Protein AF-A0A6N8NRC8-F1 (afdb_monomer_lite)

Structure (mmCIF, N/CA/C/O backbone):
data_AF-A0A6N8NRC8-F1
#
_entry.id   AF-A0A6N8NRC8-F1
#
loop_
_atom_site.group_PDB
_atom_site.id
_atom_site.type_symbol
_atom_site.label_atom_id
_atom_site.label_alt_id
_atom_site.label_comp_id
_atom_site.label_asym_id
_atom_site.label_entity_id
_atom_site.label_seq_id
_atom_site.pdbx_PDB_ins_code
_atom_site.Cartn_x
_atom_site.Cartn_y
_atom_site.Cartn_z
_atom_site.occupancy
_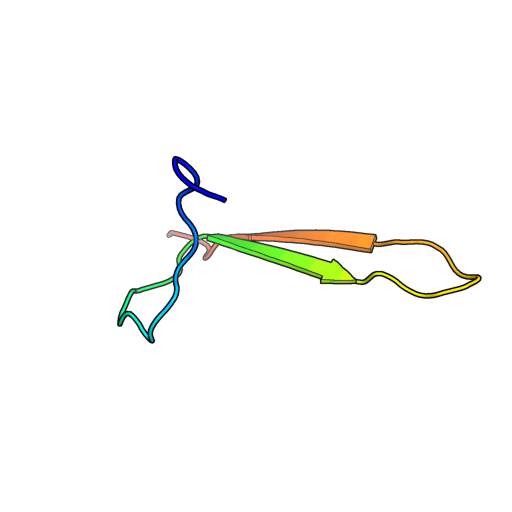atom_site.B_iso_or_equiv
_atom_site.auth_seq_id
_atom_site.auth_comp_id
_atom_site.auth_asym_id
_atom_site.auth_atom_id
_atom_site.pdbx_PDB_model_num
ATOM 1 N N . ALA A 1 1 ? 5.470 -4.644 -19.514 1.00 63.50 1 ALA A N 1
ATOM 2 C CA . ALA A 1 1 ? 4.449 -3.642 -19.140 1.00 63.50 1 ALA A CA 1
ATOM 3 C C . ALA A 1 1 ? 3.120 -3.925 -19.833 1.00 63.50 1 ALA A C 1
ATOM 5 O O . ALA A 1 1 ? 2.116 -3.993 -19.139 1.00 63.50 1 ALA A O 1
ATOM 6 N N . ALA A 1 2 ? 3.104 -4.156 -21.154 1.00 82.31 2 ALA A N 1
ATOM 7 C CA . ALA A 1 2 ? 1.913 -4.662 -21.843 1.00 82.31 2 ALA A CA 1
ATOM 8 C C . ALA A 1 2 ? 1.360 -5.917 -21.137 1.00 82.31 2 ALA A C 1
ATOM 10 O O . ALA A 1 2 ? 2.125 -6.833 -20.833 1.00 82.31 2 ALA A O 1
ATOM 11 N N . GLY A 1 3 ? 0.060 -5.909 -20.829 1.00 89.06 3 GLY A N 1
ATOM 12 C CA . GLY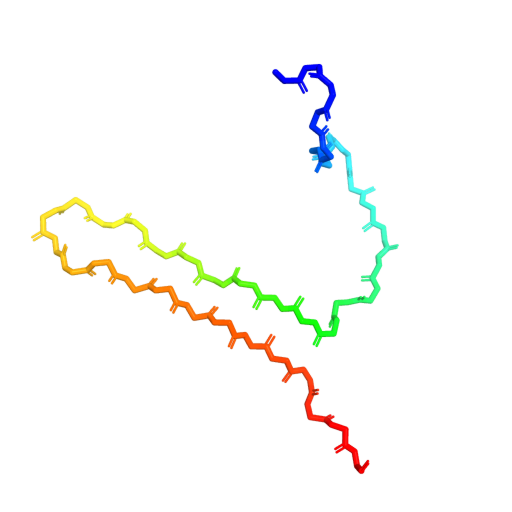 A 1 3 ? -0.637 -6.988 -20.118 1.00 89.06 3 GLY A CA 1
ATOM 13 C C . GLY A 1 3 ? -0.677 -6.873 -18.587 1.00 89.06 3 GLY A C 1
ATOM 14 O O . GLY A 1 3 ? -1.336 -7.694 -17.955 1.00 89.06 3 GLY A O 1
ATOM 15 N N . LEU A 1 4 ? -0.023 -5.877 -17.975 1.00 91.62 4 LEU A N 1
ATOM 16 C CA . LEU A 1 4 ? -0.129 -5.616 -16.533 1.00 91.62 4 LEU A CA 1
ATOM 17 C C . LEU A 1 4 ? -1.208 -4.569 -16.242 1.00 91.62 4 LEU A C 1
ATOM 19 O O . LEU A 1 4 ? -1.329 -3.579 -16.961 1.00 91.62 4 LEU A O 1
ATOM 23 N N . ASN A 1 5 ? -1.945 -4.756 -15.146 1.00 90.88 5 ASN A N 1
ATOM 24 C CA . ASN A 1 5 ? -2.923 -3.784 -14.660 1.00 90.88 5 ASN A CA 1
ATOM 25 C C . ASN A 1 5 ? -2.219 -2.641 -13.908 1.00 90.88 5 ASN A C 1
ATOM 27 O O . ASN A 1 5 ? -2.249 -2.570 -12.679 1.00 90.88 5 ASN A O 1
ATOM 31 N N . ILE A 1 6 ? -1.503 -1.803 -14.657 1.00 91.75 6 ILE A N 1
ATOM 32 C CA . ILE A 1 6 ? -0.819 -0.617 -14.142 1.00 91.75 6 ILE A CA 1
ATOM 33 C C . ILE A 1 6 ? -1.720 0.586 -14.395 1.00 91.75 6 ILE A C 1
ATOM 35 O O . ILE A 1 6 ? -2.074 0.873 -15.535 1.00 91.75 6 ILE A O 1
ATOM 39 N N . VAL A 1 7 ? -2.066 1.299 -13.330 1.00 92.00 7 VAL A N 1
ATOM 40 C CA . VAL A 1 7 ? -2.829 2.545 -13.411 1.00 92.00 7 VAL A CA 1
ATOM 41 C C . VAL A 1 7 ? -1.898 3.647 -13.929 1.00 92.00 7 VAL A C 1
ATOM 43 O O . VAL A 1 7 ? -0.941 4.010 -13.249 1.00 92.00 7 VAL A O 1
ATOM 46 N N . THR A 1 8 ? -2.135 4.142 -15.146 1.00 95.25 8 THR A N 1
ATOM 47 C CA . THR A 1 8 ? -1.296 5.167 -15.808 1.00 95.25 8 THR A CA 1
ATOM 48 C C . THR A 1 8 ? -1.841 6.588 -15.680 1.00 95.25 8 THR A C 1
ATOM 50 O O . THR A 1 8 ? -1.148 7.543 -16.016 1.00 95.25 8 THR A O 1
ATOM 53 N N . GLU A 1 9 ? -3.072 6.728 -15.198 1.00 96.12 9 GLU A N 1
ATOM 54 C CA . GLU A 1 9 ? -3.765 7.993 -14.967 1.00 96.12 9 GLU A CA 1
ATOM 55 C C . GLU A 1 9 ? -4.586 7.910 -13.677 1.00 96.12 9 GLU A C 1
ATOM 57 O O . GLU A 1 9 ? -4.949 6.819 -13.229 1.00 96.12 9 GLU A O 1
ATOM 62 N N . THR A 1 10 ? -4.882 9.051 -13.058 1.00 95.69 10 THR A N 1
ATOM 63 C CA . THR A 1 10 ? -5.676 9.081 -11.824 1.00 95.69 10 THR A CA 1
ATOM 64 C C . THR A 1 10 ? -7.035 8.424 -12.050 1.00 95.69 10 THR A C 1
ATOM 66 O O . THR A 1 10 ? -7.760 8.778 -12.973 1.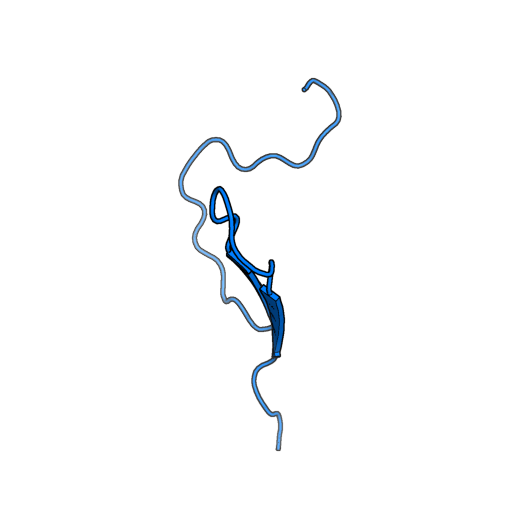00 95.69 10 THR A O 1
ATOM 69 N N . THR A 1 11 ? -7.390 7.472 -11.190 1.00 95.50 11 THR A N 1
ATOM 70 C CA . THR A 1 11 ? -8.691 6.800 -11.226 1.00 95.50 11 THR A CA 1
ATOM 71 C C . THR A 1 11 ? -9.376 6.960 -9.876 1.00 95.50 11 THR A C 1
ATOM 73 O O . THR A 1 11 ? -8.866 6.474 -8.865 1.00 95.50 11 THR A O 1
ATOM 76 N N . ASP A 1 12 ? -10.553 7.580 -9.861 1.00 96.69 12 ASP A N 1
ATOM 77 C CA . ASP A 1 12 ? -11.347 7.715 -8.641 1.00 96.69 12 ASP A CA 1
ATOM 78 C C . ASP A 1 12 ? -11.924 6.360 -8.226 1.00 96.69 12 ASP A C 1
ATOM 80 O O . ASP A 1 12 ? -12.720 5.747 -8.944 1.00 96.69 12 ASP A O 1
ATOM 84 N N . ARG A 1 13 ? -11.500 5.862 -7.059 1.00 93.75 13 ARG A N 1
ATOM 85 C CA . ARG A 1 13 ? -11.968 4.599 -6.476 1.00 93.75 13 ARG A CA 1
ATOM 86 C C . ARG A 1 13 ? -11.953 4.660 -4.960 1.00 93.75 13 ARG A C 1
ATOM 88 O O . ARG A 1 13 ? -11.042 5.217 -4.353 1.00 93.75 13 ARG A O 1
ATOM 95 N N . GLU A 1 14 ? -12.917 3.989 -4.339 1.00 95.06 14 GLU A N 1
ATOM 96 C CA . GLU A 1 14 ? -12.837 3.706 -2.912 1.00 95.06 14 GLU A CA 1
ATOM 97 C C . GLU A 1 14 ? -11.822 2.582 -2.651 1.00 95.06 14 GLU A C 1
ATOM 99 O O . GLU A 1 14 ? -11.943 1.477 -3.183 1.00 95.06 14 GLU A O 1
ATOM 104 N N . LEU A 1 15 ? -10.832 2.843 -1.795 1.00 94.69 15 LEU A N 1
ATOM 105 C CA . LEU A 1 15 ? -9.866 1.838 -1.360 1.00 94.69 15 LEU A CA 1
ATOM 106 C C . LEU A 1 15 ? -10.324 1.194 -0.048 1.00 94.69 15 LEU A C 1
ATOM 108 O O . LEU A 1 15 ? -10.316 1.829 1.006 1.00 94.69 15 LEU A O 1
ATOM 112 N N . THR A 1 16 ? -10.697 -0.085 -0.088 1.00 97.19 16 THR A N 1
ATOM 113 C CA . THR A 1 16 ? -11.050 -0.853 1.121 1.00 97.19 16 THR A CA 1
ATOM 114 C C . THR A 1 16 ? -9.900 -1.707 1.641 1.00 97.19 16 THR A C 1
ATOM 116 O O . THR A 1 16 ? -9.950 -2.183 2.772 1.00 97.19 16 THR A O 1
ATOM 119 N N . THR A 1 17 ? -8.882 -1.961 0.820 1.00 96.88 17 THR A N 1
ATOM 120 C CA . THR A 1 17 ? -7.695 -2.748 1.170 1.00 96.88 17 THR A CA 1
ATOM 121 C C . THR A 1 17 ? -6.501 -2.192 0.415 1.00 96.88 17 THR A C 1
ATOM 123 O O . THR A 1 17 ? -6.601 -1.933 -0.781 1.00 96.88 17 THR A O 1
ATOM 126 N N . VAL A 1 18 ? -5.392 -1.987 1.118 1.00 95.88 18 VAL A N 1
ATOM 127 C CA . VAL A 1 18 ? -4.176 -1.375 0.579 1.00 95.88 18 VAL A CA 1
ATOM 128 C C . VAL A 1 18 ? -2.944 -2.115 1.085 1.00 95.88 18 VAL A C 1
ATOM 130 O O . VAL A 1 18 ? -2.959 -2.703 2.166 1.00 95.88 18 VAL A O 1
ATOM 133 N N . MET A 1 19 ? -1.8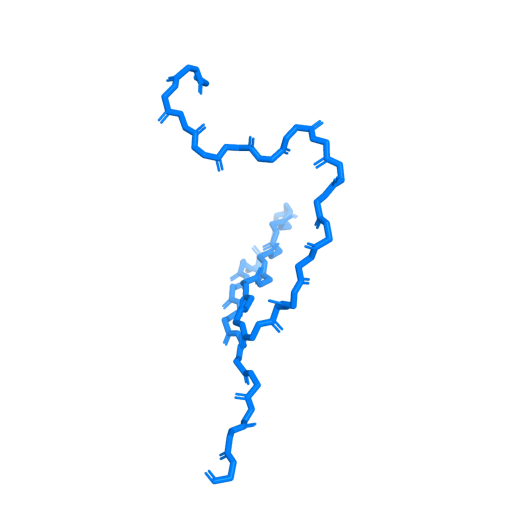66 -2.059 0.310 1.00 95.75 19 MET A N 1
ATOM 134 C CA . MET A 1 19 ? -0.540 -2.506 0.718 1.00 95.75 19 MET A CA 1
ATOM 135 C C . MET A 1 19 ? 0.379 -1.287 0.761 1.00 95.75 19 MET A C 1
ATOM 137 O O . MET A 1 19 ? 0.507 -0.580 -0.234 1.00 95.75 19 MET A O 1
ATOM 141 N N . SER A 1 20 ? 1.019 -1.056 1.904 1.00 92.19 20 SER A N 1
ATOM 142 C CA . SER A 1 20 ? 2.138 -0.130 2.032 1.00 92.19 20 SER A CA 1
ATOM 143 C C . SER A 1 20 ? 3.420 -0.945 2.070 1.00 92.19 20 SER A C 1
ATOM 145 O O . SER A 1 20 ? 3.578 -1.820 2.923 1.00 92.19 20 SER A O 1
ATOM 147 N N . ASN A 1 21 ? 4.314 -0.694 1.122 1.00 90.44 21 ASN A N 1
ATOM 148 C CA . ASN A 1 21 ? 5.616 -1.333 1.080 1.00 90.44 21 ASN A CA 1
ATOM 149 C C . ASN A 1 21 ? 6.697 -0.258 1.134 1.00 90.44 21 ASN A C 1
ATOM 151 O O . ASN A 1 21 ? 6.713 0.634 0.286 1.00 90.44 21 ASN A O 1
ATOM 155 N N . SER A 1 22 ? 7.592 -0.357 2.114 1.00 82.56 22 SER A N 1
ATOM 156 C CA . SER A 1 22 ? 8.772 0.500 2.205 1.00 82.56 22 SER A CA 1
ATOM 157 C C . SER A 1 22 ? 10.010 -0.301 1.822 1.00 82.56 22 SER A C 1
ATOM 159 O O . SER A 1 22 ? 10.255 -1.372 2.380 1.00 82.56 22 SER A O 1
ATOM 161 N N . PHE A 1 23 ? 10.783 0.228 0.874 1.00 73.19 23 PHE A N 1
ATOM 162 C CA . PHE A 1 23 ? 12.080 -0.315 0.483 1.00 73.19 23 PHE A CA 1
ATOM 163 C C . PHE A 1 23 ? 13.162 0.680 0.912 1.00 73.19 23 PHE A C 1
ATOM 165 O O . PHE A 1 23 ? 13.253 1.776 0.359 1.00 73.19 23 PHE A O 1
ATOM 172 N N . GLY A 1 24 ? 13.948 0.323 1.928 1.00 65.44 24 GLY A N 1
ATOM 173 C CA . GLY A 1 24 ? 15.026 1.159 2.462 1.00 65.44 24 GLY A CA 1
ATOM 174 C C . GLY A 1 24 ? 16.387 0.519 2.207 1.00 65.44 24 GLY A C 1
ATOM 175 O O . GLY A 1 24 ? 16.583 -0.658 2.498 1.00 65.44 24 GLY A O 1
ATOM 176 N N . PHE A 1 25 ? 17.348 1.275 1.671 1.00 68.12 25 PHE A N 1
ATOM 177 C CA . PHE A 1 25 ? 18.700 0.757 1.455 1.00 68.12 25 PHE A CA 1
ATOM 178 C C . PHE A 1 25 ? 19.429 0.596 2.799 1.00 68.12 25 PHE A C 1
ATOM 180 O O . PHE A 1 25 ? 19.640 1.575 3.512 1.00 68.12 25 PHE A O 1
ATOM 187 N N . GLY A 1 26 ? 19.806 -0.640 3.142 1.00 72.25 26 GLY A N 1
ATO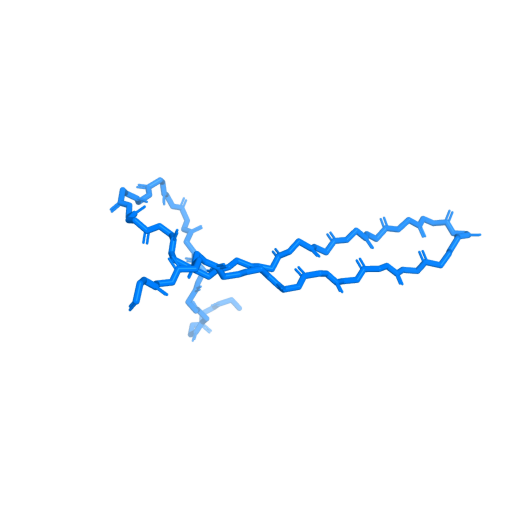M 188 C CA . GLY A 1 26 ? 20.613 -0.959 4.329 1.00 72.25 26 GLY A CA 1
ATOM 189 C C . GLY A 1 26 ? 19.841 -1.239 5.627 1.00 72.25 26 GLY A C 1
ATOM 190 O O . GLY A 1 26 ? 20.477 -1.423 6.661 1.00 72.25 26 GLY A O 1
ATOM 191 N N . GLY A 1 27 ? 18.504 -1.297 5.591 1.00 74.56 27 GLY A N 1
ATOM 192 C CA . GLY A 1 27 ? 17.651 -1.648 6.736 1.00 74.56 27 GLY A CA 1
ATOM 193 C C . GLY A 1 27 ? 16.702 -2.820 6.454 1.00 74.56 27 GLY A C 1
ATOM 194 O O . GLY A 1 27 ? 16.716 -3.405 5.373 1.00 74.56 27 GLY A O 1
ATOM 195 N N . THR A 1 28 ? 15.858 -3.168 7.428 1.00 79.38 28 THR A N 1
ATOM 196 C CA . THR A 1 28 ? 14.819 -4.201 7.268 1.00 79.38 28 THR A CA 1
ATOM 197 C C . THR A 1 28 ? 13.643 -3.666 6.452 1.00 79.38 28 THR A C 1
ATOM 199 O O . THR A 1 28 ? 13.069 -2.633 6.796 1.00 79.38 28 THR A 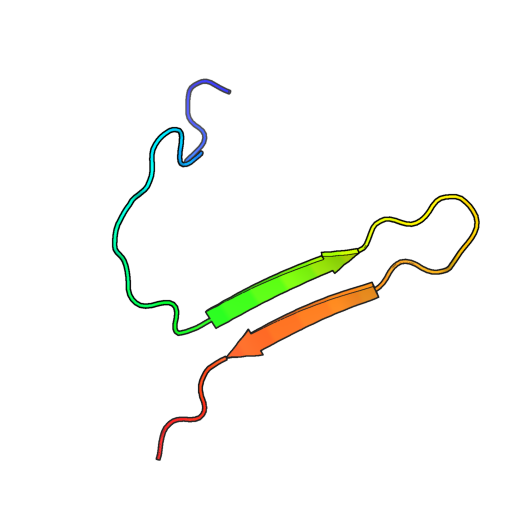O 1
ATOM 202 N N . ASN A 1 29 ? 13.236 -4.397 5.413 1.00 86.31 29 ASN A N 1
ATOM 203 C CA . ASN A 1 29 ? 12.024 -4.085 4.657 1.00 86.31 29 ASN A CA 1
ATOM 204 C C . ASN A 1 29 ? 10.774 -4.481 5.450 1.00 86.31 29 ASN A C 1
ATOM 206 O O . ASN A 1 29 ? 10.718 -5.561 6.040 1.00 86.31 29 ASN A O 1
ATOM 210 N N . ALA A 1 30 ? 9.755 -3.625 5.414 1.00 87.25 30 ALA A N 1
ATOM 211 C CA . ALA A 1 30 ? 8.453 -3.903 6.000 1.00 87.25 30 ALA A CA 1
ATOM 212 C C . ALA A 1 30 ? 7.355 -3.693 4.956 1.00 87.25 30 ALA A C 1
ATOM 214 O O . ALA A 1 30 ? 7.291 -2.658 4.285 1.00 87.25 30 ALA A O 1
ATOM 215 N N . THR A 1 31 ? 6.468 -4.678 4.865 1.00 92.38 31 THR A N 1
ATOM 216 C CA . THR A 1 31 ? 5.256 -4.617 4.053 1.00 92.38 31 THR A CA 1
ATOM 217 C C . THR A 1 31 ? 4.056 -4.762 4.975 1.00 92.38 31 THR A C 1
ATOM 219 O O . THR A 1 31 ? 3.967 -5.720 5.740 1.00 92.38 31 THR A O 1
ATOM 222 N N . LEU A 1 32 ? 3.127 -3.814 4.896 1.00 93.69 32 LEU A N 1
ATOM 223 C CA . LEU A 1 32 ? 1.905 -3.802 5.685 1.00 93.69 32 LEU A CA 1
ATOM 224 C C . LEU A 1 32 ? 0.692 -3.840 4.757 1.00 93.69 32 LEU A C 1
ATOM 226 O O . LEU A 1 32 ? 0.520 -2.964 3.911 1.00 93.69 32 LEU A O 1
ATOM 230 N N . VAL A 1 33 ? -0.172 -4.834 4.946 1.00 96.19 33 VAL A N 1
ATOM 231 C CA . VAL A 1 33 ? -1.474 -4.909 4.277 1.00 96.19 33 VAL A CA 1
ATOM 232 C C . VAL A 1 33 ? -2.547 -4.488 5.271 1.00 96.19 33 VAL A C 1
ATOM 234 O O . VAL A 1 33 ? -2.661 -5.063 6.349 1.00 96.19 33 VAL A O 1
ATOM 237 N N . MET A 1 34 ? -3.326 -3.472 4.912 1.00 97.12 34 MET A N 1
ATOM 238 C CA . MET A 1 34 ? -4.380 -2.900 5.750 1.00 97.12 34 MET A CA 1
ATOM 239 C C . MET A 1 34 ? -5.715 -3.005 5.037 1.00 97.12 34 MET A C 1
ATOM 241 O O . MET A 1 34 ? -5.800 -2.848 3.820 1.00 97.12 34 MET A O 1
ATOM 245 N N . ARG A 1 35 ? -6.777 -3.222 5.805 1.00 97.69 35 ARG A N 1
ATOM 246 C CA . ARG A 1 35 ? -8.148 -3.275 5.308 1.00 97.69 35 ARG A CA 1
ATOM 247 C C . ARG A 1 35 ? -9.046 -2.442 6.214 1.00 97.69 35 ARG A C 1
ATOM 249 O O . ARG A 1 35 ? -8.864 -2.459 7.427 1.00 97.69 35 ARG A O 1
ATOM 256 N N . LYS A 1 36 ? -10.024 -1.745 5.630 1.00 96.62 36 LYS A N 1
ATOM 257 C CA . LYS A 1 36 ? -11.096 -1.101 6.398 1.00 96.62 36 LYS A CA 1
ATOM 258 C C . LYS A 1 36 ? -11.838 -2.158 7.214 1.00 96.62 36 LYS A C 1
ATOM 260 O O . LYS A 1 36 ? -12.293 -3.156 6.647 1.00 96.62 36 LYS A O 1
ATOM 265 N N . LEU A 1 37 ? -11.960 -1.929 8.517 1.00 95.44 37 LEU A N 1
ATOM 266 C CA . LEU A 1 37 ? -12.814 -2.747 9.366 1.00 95.44 37 LEU A CA 1
ATOM 267 C C . LEU A 1 37 ? -14.262 -2.586 8.893 1.00 95.44 37 LEU A C 1
ATOM 269 O O . LEU A 1 37 ? -14.679 -1.486 8.531 1.00 95.44 37 LEU A O 1
ATOM 273 N N . LYS A 1 38 ? -14.983 -3.699 8.828 1.00 89.00 38 LYS A N 1
ATOM 274 C CA . LYS A 1 38 ? -16.423 -3.710 8.593 1.00 89.00 38 LYS A CA 1
ATOM 275 C C . LYS A 1 38 ? -17.086 -4.068 9.916 1.00 89.00 38 LYS A C 1
ATOM 277 O O . LYS A 1 38 ? -16.515 -4.887 10.640 1.00 89.00 38 LYS A O 1
ATOM 282 N N . ASP A 1 39 ? -18.221 -3.441 10.189 1.00 81.81 39 ASP A N 1
ATOM 283 C CA . ASP A 1 39 ? -19.099 -3.819 11.299 1.00 81.81 39 ASP A CA 1
ATOM 284 C C . ASP A 1 39 ? -19.591 -5.269 11.153 1.00 81.81 39 ASP A C 1
ATOM 286 O O . ASP A 1 39 ? -19.750 -5.732 9.992 1.00 81.81 39 ASP A O 1
#

Secondary structure (DSSP, 8-state):
-TTS----S------SEEEEEE--TTS--EEEEEE----

Sequence (39 aa):
AAGLNIVTETTDRELTTVMSNSFGFGGTNATLVMRKLKD

Organism: Escherichia coli (NCBI:txid562)

Foldseek 3Di:
DPPDPDDPDDDDDDDQKDKDWDDDPPDDTDIDIDGDDDD

InterPro domains:
  IPR016039 Thiolase-like [G3DSA:3.40.47.10] (1-38)
  IPR016039 Thiolase-like [SSF53901] (4-37)

pLDDT: mean 88.75, std 9.52, range [63.5, 97.69]

Radius of gyration: 14.31 Å; chains: 1; bounding box: 40×16×33 Å